Protein AF-A0A497EUF8-F1 (afdb_monomer_lite)

F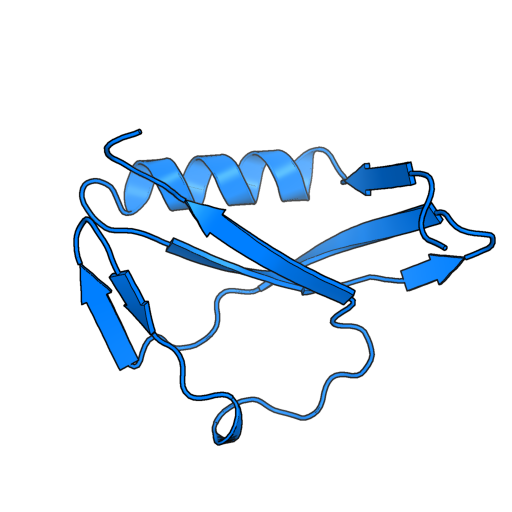oldseek 3Di:
DQPEEAEDPVQVCVQVVVCVVPPLKKAKWFFFADDDPNYHYGDDIHGADWPDIDNADTHHDVVPDDDDPRRPDMDMDNNPD

Secondary structure (DSSP, 8-state):
---EEEE-HHHHHHHHHHHHHHTTS--EEEEEEEEETTEEEEEEEE-PPEEEEETTEEEE-GGGSPP-TTEEEEEE--TT-

Organism: NCBI:txid2056631

Structure (mmCIF, N/CA/C/O backbone):
data_AF-A0A497EUF8-F1
#
_entry.id   AF-A0A497EUF8-F1
#
loop_
_atom_site.group_PDB
_atom_site.id
_atom_site.type_symbol
_atom_site.label_atom_id
_atom_site.label_alt_id
_atom_site.label_comp_id
_atom_site.label_asym_id
_atom_site.label_entity_id
_atom_site.label_seq_id
_atom_site.pdbx_PDB_ins_code
_atom_site.Cartn_x
_atom_site.Cartn_y
_atom_site.Cartn_z
_atom_site.occupancy
_atom_site.B_iso_or_equiv
_atom_site.auth_seq_id
_atom_site.auth_comp_id
_atom_site.auth_asym_id
_atom_site.auth_atom_id
_atom_site.pdbx_PDB_model_num
ATOM 1 N N . MET A 1 1 ? -15.012 12.116 9.822 1.00 85.12 1 MET A N 1
ATOM 2 C CA . MET A 1 1 ? -13.850 12.704 9.126 1.00 85.12 1 MET A CA 1
ATOM 3 C C . MET A 1 1 ? -12.600 12.047 9.686 1.00 85.12 1 MET A C 1
ATOM 5 O O . MET A 1 1 ? -12.580 11.808 10.890 1.00 85.12 1 MET A O 1
ATOM 9 N N . ILE A 1 2 ? -11.635 11.684 8.838 1.00 93.62 2 ILE A N 1
ATOM 10 C CA . ILE A 1 2 ? -10.320 11.216 9.300 1.00 93.62 2 ILE A CA 1
ATOM 11 C C . ILE A 1 2 ? -9.501 12.464 9.634 1.00 93.62 2 ILE A C 1
ATOM 13 O O . ILE A 1 2 ? -9.414 13.360 8.800 1.00 93.62 2 ILE A O 1
ATOM 17 N N . SER A 1 3 ? -8.970 12.542 10.850 1.00 96.75 3 SER A N 1
ATOM 18 C CA . SER A 1 3 ? -8.124 13.646 11.316 1.00 96.75 3 SER A CA 1
ATOM 19 C C . SER A 1 3 ? -6.645 13.275 11.332 1.00 96.75 3 SER A C 1
ATOM 21 O O . SER A 1 3 ? -5.801 14.156 11.214 1.00 96.75 3 SER A O 1
ATOM 23 N N . GLU A 1 4 ? -6.331 11.984 11.467 1.00 97.88 4 GLU A N 1
ATOM 24 C CA . GLU A 1 4 ? -4.963 11.486 11.608 1.00 97.88 4 GLU A CA 1
ATOM 25 C C . GLU A 1 4 ? -4.778 10.140 10.905 1.00 97.88 4 GLU A C 1
ATOM 27 O O . GLU A 1 4 ? -5.709 9.333 10.803 1.00 97.88 4 GLU A O 1
ATOM 32 N N . VAL A 1 5 ? -3.545 9.885 10.467 1.00 98.19 5 VAL A N 1
ATOM 33 C CA . VAL A 1 5 ? -3.116 8.612 9.885 1.00 98.19 5 VAL A CA 1
ATOM 34 C C . VAL A 1 5 ? -1.877 8.143 10.630 1.00 98.19 5 VAL A C 1
ATOM 36 O O . VAL A 1 5 ? -0.878 8.854 10.694 1.00 98.19 5 VAL A O 1
ATOM 39 N N . TRP A 1 6 ? -1.958 6.959 11.223 1.00 98.50 6 TRP A N 1
ATOM 40 C CA . TRP A 1 6 ? -0.872 6.322 11.953 1.00 98.50 6 TRP A CA 1
ATOM 41 C C . TRP A 1 6 ? -0.422 5.110 11.147 1.00 98.50 6 TRP A C 1
ATOM 43 O O . TRP A 1 6 ? -1.208 4.196 10.904 1.00 98.50 6 TRP A O 1
ATOM 53 N N . ILE A 1 7 ? 0.832 5.121 10.710 1.00 98.50 7 ILE A N 1
ATOM 54 C CA . ILE A 1 7 ? 1.424 4.076 9.872 1.00 98.50 7 ILE A CA 1
ATOM 55 C C . ILE A 1 7 ? 2.548 3.432 10.673 1.00 98.50 7 ILE A C 1
ATOM 57 O O . ILE A 1 7 ? 3.366 4.146 11.255 1.00 98.50 7 ILE A O 1
ATOM 61 N N . THR A 1 8 ? 2.589 2.100 10.722 1.00 98.56 8 THR A N 1
ATOM 62 C CA . THR A 1 8 ? 3.721 1.407 11.349 1.00 98.56 8 THR A CA 1
ATOM 63 C C . THR A 1 8 ? 5.011 1.678 10.576 1.00 98.56 8 THR A C 1
ATOM 65 O O . THR A 1 8 ? 5.001 1.863 9.356 1.00 98.56 8 THR A O 1
ATOM 68 N N . GLU A 1 9 ? 6.141 1.687 11.280 1.00 98.50 9 GLU A N 1
ATOM 69 C CA . GLU A 1 9 ? 7.453 1.875 10.654 1.00 98.50 9 GLU A CA 1
ATOM 70 C C . GLU A 1 9 ? 7.714 0.820 9.565 1.00 98.50 9 GLU A C 1
ATOM 72 O O . GLU A 1 9 ? 8.161 1.163 8.471 1.00 98.50 9 GLU A O 1
ATOM 77 N N . ASP A 1 10 ? 7.327 -0.436 9.803 1.00 98.44 10 ASP A N 1
ATOM 78 C CA . ASP A 1 10 ? 7.441 -1.525 8.825 1.00 98.44 10 ASP A CA 1
ATOM 79 C C . ASP A 1 10 ? 6.626 -1.267 7.551 1.00 98.44 10 ASP A C 1
ATOM 81 O O . ASP A 1 10 ? 7.125 -1.475 6.440 1.00 98.44 10 ASP A O 1
ATOM 85 N N . CYS A 1 11 ? 5.390 -0.768 7.682 1.00 98.56 11 CYS A N 1
ATOM 86 C CA . CYS A 1 11 ? 4.577 -0.381 6.528 1.00 98.56 11 CYS A CA 1
ATOM 87 C C . CYS A 1 11 ? 5.241 0.752 5.744 1.00 98.56 11 CYS A C 1
ATOM 89 O O . CYS A 1 11 ? 5.349 0.667 4.520 1.00 98.56 11 CYS A O 1
ATOM 91 N N . MET A 1 12 ? 5.728 1.786 6.437 1.00 98.38 12 MET A N 1
ATOM 92 C CA . MET A 1 12 ? 6.415 2.910 5.797 1.00 98.38 12 MET A CA 1
ATOM 93 C C . MET A 1 12 ? 7.678 2.445 5.055 1.00 98.38 12 MET A C 1
ATOM 95 O O . MET A 1 12 ? 7.864 2.762 3.879 1.00 98.38 12 MET A O 1
ATOM 99 N N . ASN A 1 13 ? 8.513 1.630 5.701 1.00 98.50 13 ASN A N 1
ATOM 100 C CA . ASN A 1 13 ? 9.720 1.074 5.095 1.00 98.50 13 ASN A CA 1
ATOM 101 C C . ASN A 1 13 ? 9.395 0.194 3.883 1.00 98.50 13 ASN A C 1
ATOM 103 O O . ASN A 1 13 ? 10.081 0.283 2.863 1.00 98.50 13 ASN A O 1
ATOM 107 N N . THR A 1 14 ? 8.325 -0.601 3.951 1.00 98.31 14 THR A N 1
ATOM 108 C CA . THR A 1 14 ? 7.874 -1.441 2.834 1.00 98.31 14 THR A CA 1
ATOM 109 C C . THR A 1 14 ? 7.419 -0.597 1.641 1.00 98.31 14 THR A C 1
ATOM 111 O O . THR A 1 14 ? 7.863 -0.848 0.518 1.00 98.31 14 THR A O 1
ATOM 114 N N . LEU A 1 15 ? 6.608 0.446 1.871 1.00 98.25 15 LEU A N 1
ATOM 115 C CA . LEU A 1 15 ? 6.166 1.383 0.827 1.00 98.25 15 LEU A CA 1
ATOM 116 C C . LEU A 1 15 ? 7.361 2.013 0.098 1.00 98.25 15 LEU A C 1
ATOM 118 O O . LEU A 1 15 ? 7.441 1.966 -1.132 1.00 98.25 15 LEU A O 1
ATOM 122 N N . LEU A 1 16 ? 8.317 2.555 0.860 1.00 97.88 16 LEU A N 1
ATOM 123 C CA . LEU A 1 16 ? 9.509 3.206 0.312 1.00 97.88 16 LEU A CA 1
ATOM 124 C C . LEU A 1 16 ? 10.420 2.220 -0.426 1.00 97.88 16 LEU A C 1
ATOM 126 O O . LEU A 1 16 ? 10.970 2.551 -1.476 1.00 97.88 16 LEU A O 1
ATOM 130 N N . THR A 1 17 ? 10.581 1.009 0.107 1.00 98.31 17 THR A N 1
ATOM 131 C CA . THR A 1 17 ? 11.415 -0.037 -0.497 1.00 98.31 17 THR A CA 1
ATOM 132 C C . THR A 1 17 ? 10.842 -0.476 -1.840 1.00 98.31 17 THR A C 1
ATOM 134 O O . THR A 1 17 ? 11.561 -0.507 -2.837 1.00 98.31 17 THR A O 1
ATOM 137 N N . ILE A 1 18 ? 9.533 -0.725 -1.909 1.00 97.44 18 ILE A N 1
ATOM 138 C CA . ILE A 1 18 ? 8.862 -1.125 -3.151 1.00 97.44 18 ILE A CA 1
ATOM 139 C C . ILE A 1 18 ? 8.915 -0.005 -4.193 1.00 97.44 18 ILE A C 1
ATOM 141 O O . ILE A 1 18 ? 9.233 -0.276 -5.350 1.00 97.44 18 ILE A O 1
ATOM 145 N N . ALA A 1 19 ? 8.692 1.251 -3.793 1.00 96.56 19 ALA A N 1
ATOM 146 C CA . ALA A 1 19 ? 8.831 2.396 -4.692 1.00 96.56 19 ALA A CA 1
ATOM 147 C C . ALA A 1 19 ? 10.251 2.508 -5.282 1.00 96.56 19 ALA A C 1
ATOM 149 O O . ALA A 1 19 ? 10.400 2.714 -6.485 1.00 96.56 19 ALA A O 1
ATOM 150 N N . LYS A 1 20 ? 11.297 2.309 -4.465 1.00 97.12 20 LYS A N 1
ATOM 151 C CA . LYS A 1 20 ? 12.696 2.315 -4.929 1.00 97.12 20 LYS A CA 1
ATOM 152 C C . LYS A 1 20 ? 12.990 1.179 -5.908 1.00 97.12 20 LYS A C 1
ATOM 154 O O . LYS A 1 20 ? 13.637 1.414 -6.922 1.00 97.12 20 LYS A O 1
ATOM 159 N N . HIS A 1 21 ? 12.518 -0.035 -5.623 1.00 97.19 21 HIS A N 1
ATOM 160 C CA . HIS A 1 21 ? 12.770 -1.198 -6.481 1.00 97.19 21 HIS A CA 1
ATOM 161 C C . HIS A 1 21 ? 12.021 -1.155 -7.812 1.00 97.19 21 HIS A C 1
ATOM 163 O O . HIS A 1 21 ? 12.493 -1.728 -8.790 1.00 97.19 21 HIS A O 1
ATOM 169 N N . ALA A 1 22 ? 10.863 -0.502 -7.854 1.00 96.06 22 ALA A N 1
ATOM 170 C CA . ALA A 1 22 ? 10.068 -0.395 -9.067 1.00 96.06 22 ALA A CA 1
ATOM 171 C C . ALA A 1 22 ? 10.498 0.751 -9.991 1.00 96.06 22 ALA A C 1
ATOM 173 O O . ALA A 1 22 ? 10.043 0.787 -11.135 1.00 96.06 22 ALA A O 1
ATOM 174 N N . HIS A 1 23 ? 11.362 1.666 -9.530 1.00 95.69 23 HIS A N 1
ATOM 175 C CA . HIS A 1 23 ? 11.863 2.771 -10.344 1.00 95.69 23 HIS A CA 1
ATOM 176 C C . HIS A 1 23 ? 12.454 2.242 -11.671 1.00 95.69 23 HIS A C 1
ATOM 178 O O . HIS A 1 23 ? 13.262 1.311 -11.645 1.00 95.69 23 HIS A O 1
ATOM 184 N N . PRO A 1 24 ? 12.069 2.802 -12.836 1.00 96.19 24 PRO A N 1
ATOM 185 C CA . PRO A 1 24 ? 11.397 4.094 -13.021 1.00 96.19 24 PRO A CA 1
ATOM 186 C C . PRO A 1 24 ? 9.859 4.060 -13.031 1.00 96.19 24 PRO A C 1
ATOM 188 O O . PRO A 1 24 ? 9.252 5.088 -13.306 1.00 96.19 24 PRO A O 1
ATOM 191 N N . ASN A 1 25 ? 9.219 2.919 -12.770 1.00 96.88 25 ASN A N 1
ATOM 192 C CA . ASN A 1 25 ? 7.764 2.760 -12.859 1.00 96.88 25 ASN A CA 1
ATOM 193 C C . ASN A 1 25 ? 7.026 3.168 -11.572 1.00 96.88 25 ASN A C 1
ATOM 195 O O . ASN A 1 25 ? 7.562 3.044 -10.470 1.00 96.88 25 ASN A O 1
ATOM 199 N N . GLU A 1 26 ? 5.770 3.603 -11.713 1.00 97.00 26 GLU A N 1
ATOM 200 C CA . GLU A 1 26 ? 4.857 3.810 -10.584 1.00 97.00 26 GLU A CA 1
ATOM 201 C C . GLU A 1 26 ? 4.518 2.488 -9.884 1.00 97.00 26 GLU A C 1
ATOM 203 O O . GLU A 1 26 ? 4.428 1.421 -10.502 1.00 97.00 26 GLU A O 1
ATOM 208 N N . THR A 1 27 ? 4.273 2.574 -8.578 1.00 96.81 27 THR A N 1
ATOM 209 C CA . THR A 1 27 ? 3.786 1.472 -7.741 1.00 96.81 27 THR A CA 1
ATOM 210 C C . THR A 1 27 ? 2.445 1.817 -7.132 1.00 96.81 27 THR A C 1
ATOM 212 O O . THR A 1 27 ? 2.116 2.984 -6.979 1.00 96.81 27 THR A O 1
ATOM 215 N N . LEU A 1 28 ? 1.677 0.796 -6.759 1.00 97.50 28 LEU A N 1
ATOM 216 C CA . LEU A 1 28 ? 0.401 0.922 -6.071 1.00 97.50 28 LEU A CA 1
ATOM 217 C C . LEU A 1 28 ? 0.308 -0.201 -5.049 1.00 97.50 28 LEU A C 1
ATOM 219 O O . LEU A 1 28 ? 0.548 -1.364 -5.374 1.00 97.50 28 LEU A O 1
ATOM 223 N N . LEU A 1 29 ? -0.040 0.158 -3.821 1.00 97.94 29 LEU A N 1
ATOM 224 C CA . LEU A 1 29 ? -0.218 -0.751 -2.702 1.00 97.94 29 LEU A CA 1
ATOM 225 C C . LEU A 1 29 ? -1.553 -0.486 -2.016 1.00 97.94 29 LEU A C 1
ATOM 227 O O . LEU A 1 29 ? -1.998 0.657 -1.912 1.00 97.94 29 LEU A O 1
ATOM 231 N N . LEU A 1 30 ? -2.178 -1.549 -1.520 1.00 98.12 30 LEU A N 1
ATOM 232 C CA . LEU A 1 30 ? -3.372 -1.446 -0.688 1.00 98.12 30 LEU A CA 1
ATOM 233 C C . LEU A 1 30 ? -2.947 -1.260 0.769 1.00 98.12 30 LEU A C 1
ATOM 235 O O . LEU A 1 30 ? -2.074 -1.981 1.252 1.00 98.12 30 LEU A O 1
ATOM 239 N N . LEU A 1 31 ? -3.577 -0.311 1.459 1.00 98.56 31 LEU A N 1
ATOM 240 C CA . LEU A 1 31 ? -3.350 -0.042 2.876 1.00 98.56 31 LEU A CA 1
ATOM 241 C C . LEU A 1 31 ? -4.401 -0.788 3.691 1.00 98.56 31 LEU A C 1
ATOM 243 O O . LEU A 1 31 ? -5.597 -0.495 3.586 1.00 98.56 31 LEU A O 1
ATOM 247 N N . ARG A 1 32 ? -3.956 -1.745 4.503 1.00 98.50 32 ARG A N 1
ATOM 248 C CA . ARG A 1 32 ? -4.820 -2.563 5.349 1.00 98.50 32 ARG A CA 1
ATOM 249 C C . ARG A 1 32 ? -4.717 -2.120 6.809 1.00 98.50 32 ARG A C 1
ATOM 251 O O . ARG A 1 32 ? -3.631 -1.855 7.326 1.00 98.50 32 ARG A O 1
ATOM 258 N N . GLY A 1 33 ? -5.861 -2.056 7.481 1.00 98.25 33 GLY A N 1
ATOM 259 C CA . GLY A 1 33 ? -5.945 -1.781 8.906 1.00 98.25 33 GLY A CA 1
ATOM 260 C C . GLY A 1 33 ? -7.353 -1.400 9.348 1.00 98.25 33 GLY A C 1
ATOM 261 O O . GLY A 1 33 ? -8.339 -2.040 8.976 1.00 98.25 33 GLY A O 1
ATOM 262 N N . LYS A 1 34 ? -7.462 -0.372 10.193 1.00 98.25 34 LYS A N 1
ATOM 263 C CA . LYS A 1 34 ? -8.733 0.015 10.824 1.00 98.25 34 LYS A CA 1
ATOM 264 C C . LYS A 1 34 ? -8.852 1.516 11.035 1.00 98.25 34 LYS A C 1
ATOM 266 O O . LYS A 1 34 ? -7.869 2.204 11.277 1.00 98.25 34 LYS A O 1
ATOM 271 N N . ILE A 1 35 ? -10.087 2.011 11.043 1.00 98.00 35 ILE A N 1
ATOM 272 C CA . ILE A 1 35 ? -10.399 3.397 11.408 1.00 98.00 35 ILE A CA 1
ATOM 273 C C . ILE A 1 35 ? -11.109 3.395 12.761 1.00 98.00 35 ILE A C 1
ATOM 275 O O . ILE A 1 35 ? -12.138 2.737 12.927 1.00 98.00 35 ILE A O 1
ATOM 279 N N . ARG A 1 36 ? -10.583 4.134 13.745 1.00 96.94 36 ARG A N 1
ATOM 280 C CA . ARG A 1 36 ? -11.226 4.308 15.057 1.00 96.94 36 ARG A CA 1
ATOM 281 C C . ARG A 1 36 ? -11.109 5.749 15.529 1.00 96.94 36 ARG A C 1
ATOM 283 O O . ARG A 1 36 ? -10.024 6.308 15.552 1.00 96.94 36 ARG A O 1
ATOM 290 N N . ARG A 1 37 ? -12.242 6.333 15.941 1.00 96.00 37 ARG A N 1
ATOM 291 C CA . ARG A 1 37 ? -12.321 7.698 16.501 1.00 96.00 37 ARG A CA 1
ATOM 292 C C . ARG A 1 37 ? -11.657 8.771 15.614 1.00 96.00 37 ARG A C 1
ATOM 294 O O . ARG A 1 37 ? -11.048 9.694 16.127 1.00 96.00 37 ARG A O 1
ATOM 301 N N . GLY A 1 38 ? -11.775 8.640 14.290 1.00 96.88 38 GLY A N 1
ATOM 302 C CA . GLY A 1 38 ? -11.177 9.582 13.333 1.00 96.88 38 GLY A CA 1
ATOM 303 C C . GLY A 1 38 ? -9.704 9.325 12.998 1.00 96.88 38 GLY A C 1
ATOM 304 O O . GLY A 1 38 ? -9.168 10.017 12.141 1.00 96.88 38 GLY A O 1
ATOM 305 N N . ILE A 1 39 ? 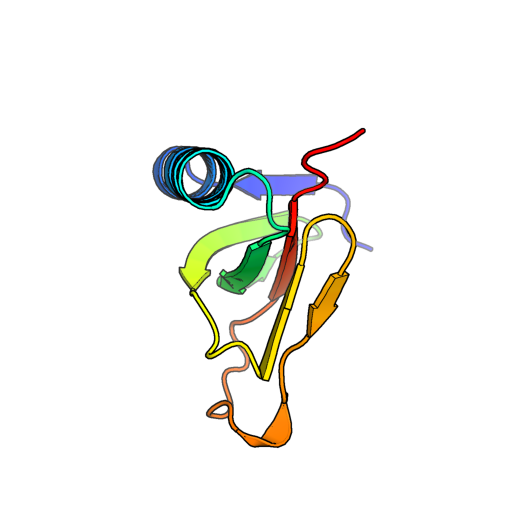-9.071 8.313 13.595 1.00 98.25 39 ILE A N 1
ATOM 306 C CA . ILE A 1 39 ? -7.688 7.919 13.303 1.00 98.25 39 ILE A CA 1
ATOM 307 C C . ILE A 1 39 ? -7.697 6.685 12.397 1.00 98.25 39 ILE A C 1
ATOM 309 O O . ILE A 1 39 ? -8.382 5.700 12.696 1.00 98.25 39 ILE A O 1
ATOM 313 N N . ALA A 1 40 ? -6.949 6.740 11.296 1.00 98.38 40 ALA A N 1
ATOM 314 C CA . ALA A 1 40 ? -6.692 5.607 10.414 1.00 98.38 40 ALA A CA 1
ATOM 315 C C . ALA A 1 40 ? -5.381 4.919 10.817 1.00 98.38 40 ALA A C 1
ATOM 317 O O . ALA A 1 40 ? -4.316 5.520 10.730 1.00 98.38 40 ALA A O 1
ATOM 318 N N . PHE A 1 41 ? -5.460 3.666 11.251 1.00 98.62 41 PHE A N 1
ATOM 319 C CA . PHE A 1 41 ? -4.309 2.844 11.613 1.00 98.62 41 PHE A CA 1
ATOM 320 C C . PHE A 1 41 ? -3.969 1.935 10.433 1.00 98.62 41 PHE A C 1
ATOM 322 O O . PHE A 1 41 ? -4.772 1.064 10.097 1.00 98.62 41 PHE A O 1
ATOM 329 N N . VAL A 1 42 ? -2.809 2.147 9.813 1.00 98.69 42 VAL A N 1
ATOM 330 C CA . VAL A 1 42 ? -2.260 1.312 8.738 1.00 98.69 42 VAL A CA 1
ATOM 331 C C . VAL A 1 42 ? -1.287 0.319 9.363 1.00 98.69 42 VAL A C 1
ATOM 333 O O . VAL A 1 42 ? -0.230 0.707 9.863 1.00 98.69 42 VAL A O 1
ATOM 336 N N . GLU A 1 43 ? -1.679 -0.951 9.361 1.00 98.31 43 GLU A N 1
ATOM 337 C CA . GLU A 1 43 ? -0.975 -2.037 10.056 1.00 98.31 43 GLU A CA 1
ATOM 338 C C . GLU A 1 43 ? -0.289 -2.991 9.067 1.00 98.31 43 GLU A C 1
ATOM 340 O O . GLU A 1 43 ? 0.717 -3.606 9.414 1.00 98.31 43 GLU A O 1
ATOM 345 N N . GLU A 1 44 ? -0.783 -3.060 7.826 1.00 98.38 44 GLU A N 1
ATOM 346 C CA . GLU A 1 44 ? -0.237 -3.887 6.749 1.00 98.38 44 GLU A CA 1
ATOM 347 C C . GLU A 1 44 ? -0.314 -3.165 5.390 1.00 98.38 44 GLU A C 1
ATOM 349 O O . GLU A 1 44 ? -1.200 -2.338 5.144 1.00 98.38 44 GLU A O 1
ATOM 354 N N . VAL A 1 45 ? 0.582 -3.535 4.470 1.00 98.25 45 VAL A N 1
ATOM 355 C CA . VAL A 1 45 ? 0.537 -3.124 3.059 1.00 98.25 45 VAL A CA 1
ATOM 356 C C . VAL A 1 45 ? 0.536 -4.345 2.148 1.00 98.25 45 VAL A C 1
ATOM 358 O O . VAL A 1 45 ? 1.275 -5.301 2.374 1.00 98.25 45 VAL A O 1
ATOM 361 N N . LEU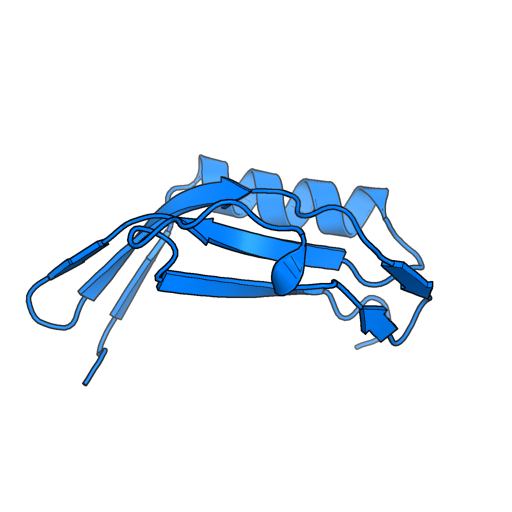 A 1 46 ? -0.295 -4.318 1.107 1.00 97.38 46 LEU A N 1
ATOM 362 C CA . LEU A 1 46 ? -0.447 -5.429 0.167 1.00 97.38 46 LEU A CA 1
ATOM 363 C C . LEU A 1 46 ? -0.118 -4.978 -1.249 1.00 97.38 46 LEU A C 1
ATOM 365 O O . LEU A 1 46 ? -0.480 -3.874 -1.656 1.00 97.38 46 LEU A O 1
ATOM 369 N N . ILE A 1 47 ? 0.497 -5.868 -2.023 1.00 95.69 47 ILE A N 1
ATOM 370 C CA . ILE A 1 47 ? 0.753 -5.654 -3.447 1.00 95.69 47 ILE A CA 1
ATOM 371 C C . ILE A 1 47 ? -0.379 -6.324 -4.240 1.00 95.69 47 ILE A C 1
ATOM 373 O O . ILE A 1 47 ? -0.446 -7.556 -4.276 1.00 95.69 47 ILE A O 1
ATOM 377 N N . PRO A 1 48 ? -1.289 -5.560 -4.866 1.00 95.81 48 PRO A N 1
ATOM 378 C CA . PRO A 1 48 ? -2.277 -6.130 -5.771 1.00 95.81 48 PRO A CA 1
ATOM 379 C C . PRO A 1 48 ? -1.619 -6.555 -7.098 1.00 95.81 48 PRO A C 1
ATOM 381 O O . PRO A 1 48 ? -0.633 -5.944 -7.512 1.00 95.81 48 PRO A O 1
ATOM 384 N N . PRO A 1 49 ? -2.171 -7.547 -7.823 1.00 94.25 49 PRO A N 1
ATOM 385 C CA . PRO A 1 49 ? -1.690 -7.895 -9.157 1.00 94.25 49 PRO A CA 1
ATOM 386 C C . PRO A 1 49 ? -1.901 -6.720 -10.132 1.00 94.25 49 PRO A C 1
ATOM 388 O O . PRO A 1 49 ? -3.056 -6.344 -10.378 1.00 94.25 49 PRO A O 1
ATOM 391 N N . PRO A 1 50 ? -0.836 -6.131 -10.707 1.00 94.25 50 PRO A N 1
ATOM 392 C CA . PRO A 1 50 ? -0.990 -5.054 -11.673 1.00 94.25 50 PRO A CA 1
ATOM 393 C C . PRO A 1 50 ? -1.516 -5.599 -13.005 1.00 94.25 50 PRO A C 1
ATOM 395 O O . PRO A 1 50 ? -1.188 -6.713 -13.415 1.00 94.25 50 PRO A O 1
ATOM 398 N N . ILE A 1 51 ? -2.318 -4.797 -13.704 1.00 96.38 51 ILE A N 1
ATOM 399 C CA . ILE A 1 51 ? -2.672 -5.045 -15.113 1.00 96.38 51 ILE A CA 1
ATOM 400 C C . ILE A 1 51 ? -1.780 -4.251 -16.072 1.00 96.38 51 ILE A C 1
ATOM 402 O O . ILE A 1 51 ? -1.659 -4.623 -17.235 1.00 96.38 51 ILE A O 1
ATOM 406 N N . TYR A 1 52 ? -1.164 -3.170 -15.588 1.00 95.94 52 TYR A N 1
ATOM 407 C CA . TYR A 1 52 ? -0.253 -2.318 -16.345 1.00 95.94 52 TYR A CA 1
ATOM 408 C C . TYR A 1 52 ? 0.631 -1.519 -15.386 1.00 95.94 52 TYR A C 1
ATOM 410 O O . TYR A 1 52 ? 0.140 -1.066 -14.350 1.00 95.94 52 TYR A O 1
ATOM 418 N N . THR A 1 53 ? 1.902 -1.324 -15.739 1.00 95.81 53 THR A N 1
ATOM 419 C CA . THR A 1 53 ? 2.841 -0.456 -15.017 1.00 95.8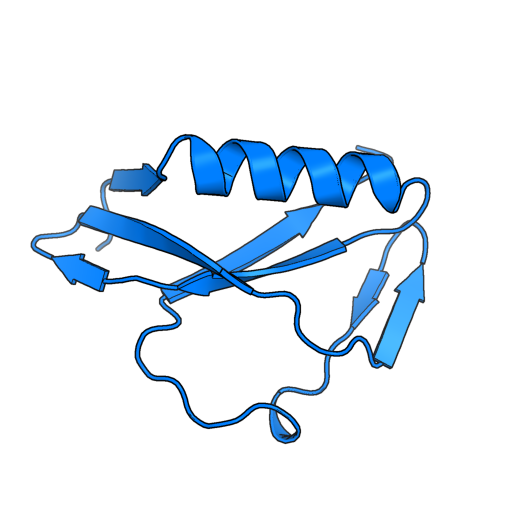1 53 THR A CA 1
ATOM 4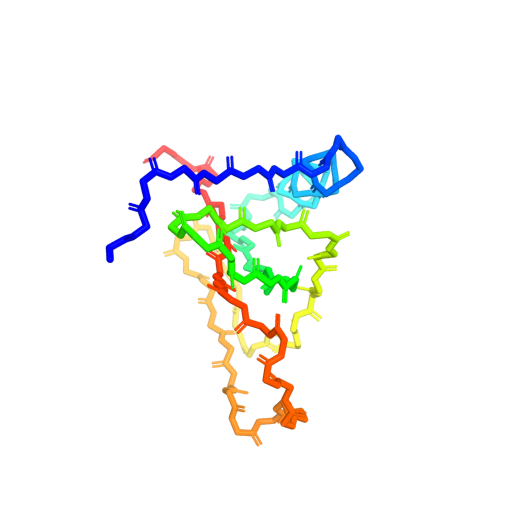20 C C . THR A 1 53 ? 3.666 0.358 -16.012 1.00 95.81 53 THR A C 1
ATOM 422 O O . THR A 1 53 ? 4.013 -0.116 -17.093 1.00 95.81 53 THR A O 1
ATOM 425 N N . SER A 1 54 ? 3.958 1.605 -15.656 1.00 96.00 54 SER A N 1
ATOM 426 C CA . SER A 1 54 ? 4.770 2.535 -16.442 1.00 96.00 54 SER A CA 1
ATOM 427 C C . SER A 1 54 ? 5.296 3.661 -15.546 1.00 96.00 54 SER A C 1
ATOM 429 O O . SER A 1 54 ? 4.845 3.771 -14.404 1.00 96.00 54 SER A O 1
ATOM 431 N N . PRO A 1 55 ? 6.186 4.540 -16.037 1.00 96.38 55 PRO A N 1
ATOM 432 C CA . PRO A 1 55 ? 6.706 5.664 -15.253 1.00 96.38 55 PRO A CA 1
ATOM 433 C C . PRO A 1 55 ? 5.688 6.716 -14.796 1.00 96.38 55 PRO A C 1
ATOM 435 O O . PRO A 1 55 ? 6.039 7.566 -13.981 1.00 96.38 55 PRO A O 1
ATOM 438 N N . SER A 1 56 ? 4.462 6.693 -15.326 1.00 94.12 56 SER A N 1
ATOM 439 C CA . SER A 1 56 ? 3.427 7.703 -15.050 1.00 94.12 56 SER A CA 1
ATOM 440 C C . SER A 1 56 ? 2.025 7.119 -14.850 1.00 94.12 56 SER A C 1
ATOM 442 O O . SER A 1 56 ? 1.034 7.845 -14.914 1.00 94.12 56 SER A O 1
ATOM 444 N N . LEU A 1 57 ? 1.917 5.790 -14.778 1.00 93.88 57 LEU A N 1
ATOM 445 C CA . LEU A 1 57 ? 0.646 5.102 -14.591 1.00 93.88 57 LEU A CA 1
ATOM 446 C C . LEU A 1 57 ? 0.883 3.676 -14.116 1.00 93.88 57 LEU A C 1
ATOM 448 O O . LEU A 1 57 ? 1.600 2.903 -14.760 1.00 93.88 57 LEU A O 1
ATOM 452 N N . ILE A 1 58 ? 0.146 3.300 -13.083 1.00 95.69 58 ILE A N 1
ATOM 453 C CA . ILE A 1 58 ? -0.119 1.918 -12.709 1.00 95.69 58 ILE A CA 1
ATOM 454 C C . ILE A 1 58 ? -1.627 1.677 -12.668 1.00 95.69 58 ILE A C 1
ATOM 456 O O . ILE A 1 58 ? -2.397 2.508 -12.190 1.00 95.69 58 ILE A O 1
ATOM 460 N N . ALA A 1 59 ? -2.058 0.524 -13.175 1.00 96.25 59 ALA A N 1
ATOM 461 C CA . ALA A 1 59 ? -3.457 0.128 -13.150 1.00 96.25 59 ALA A CA 1
ATOM 462 C C . ALA A 1 59 ? -3.621 -1.259 -12.526 1.00 96.25 59 ALA A C 1
ATOM 464 O O . ALA A 1 59 ? -2.801 -2.160 -12.727 1.00 96.25 59 ALA A O 1
ATOM 465 N N . ILE A 1 60 ? -4.728 -1.433 -11.806 1.00 96.00 60 ILE A N 1
ATOM 466 C CA . ILE A 1 60 ? -5.161 -2.699 -11.207 1.00 96.00 60 ILE A CA 1
ATOM 467 C C . ILE A 1 60 ? -6.598 -3.006 -11.631 1.00 96.00 60 ILE A C 1
ATOM 469 O O . ILE A 1 60 ? -7.364 -2.101 -11.956 1.00 96.00 60 ILE A O 1
ATOM 473 N N . ASN A 1 61 ? -6.983 -4.283 -11.601 1.00 95.56 61 ASN A N 1
ATOM 474 C CA . ASN A 1 61 ? -8.380 -4.679 -11.762 1.00 95.56 61 ASN A CA 1
ATOM 475 C C . ASN A 1 61 ? -8.975 -5.036 -10.387 1.00 95.56 61 ASN A C 1
ATOM 477 O O . ASN A 1 61 ? -8.677 -6.123 -9.883 1.00 95.56 61 ASN A O 1
ATOM 481 N N . PRO A 1 62 ? -9.827 -4.182 -9.786 1.00 92.00 62 PRO A N 1
ATOM 482 C CA . PRO A 1 62 ? -10.387 -4.440 -8.459 1.00 92.00 62 PRO A CA 1
ATOM 483 C C . PRO A 1 62 ? -11.289 -5.682 -8.420 1.00 92.00 62 PRO A C 1
ATOM 485 O O . PRO A 1 62 ? -11.374 -6.332 -7.386 1.00 92.00 62 PRO A O 1
ATOM 488 N N . TYR A 1 63 ? -11.888 -6.086 -9.546 1.00 94.81 63 TYR A N 1
ATOM 489 C CA . TYR A 1 63 ? -12.713 -7.299 -9.630 1.00 94.81 63 TYR A CA 1
ATOM 490 C C . TYR A 1 63 ? -11.902 -8.603 -9.577 1.00 94.81 63 TYR A C 1
ATOM 492 O O . TYR A 1 63 ? -12.484 -9.683 -9.511 1.00 94.81 63 TYR A O 1
ATOM 500 N N . ARG A 1 64 ? -10.564 -8.525 -9.626 1.00 93.00 64 ARG A N 1
ATOM 501 C CA . ARG A 1 64 ? -9.665 -9.674 -9.421 1.00 93.00 64 ARG A CA 1
ATOM 502 C C . ARG A 1 64 ? -9.180 -9.803 -7.975 1.00 93.00 64 ARG A C 1
ATOM 504 O O . ARG A 1 64 ? -8.426 -10.728 -7.684 1.00 93.00 64 ARG A O 1
ATOM 511 N N . LEU A 1 65 ? -9.565 -8.883 -7.091 1.00 94.31 65 LEU A N 1
ATOM 512 C CA . LEU A 1 65 ? -9.173 -8.915 -5.687 1.00 94.31 65 LEU A CA 1
ATOM 513 C C . LEU A 1 65 ? -10.213 -9.681 -4.858 1.00 94.31 65 LEU A C 1
ATOM 515 O O . LEU A 1 65 ? -11.412 -9.563 -5.124 1.00 94.31 65 LEU A O 1
ATOM 519 N N . PRO A 1 66 ? -9.787 -10.454 -3.843 1.00 93.00 66 PRO A N 1
ATOM 520 C CA . PRO A 1 66 ? -10.717 -10.981 -2.857 1.00 93.00 66 PRO A CA 1
ATOM 521 C C . PRO A 1 66 ? -11.373 -9.828 -2.085 1.00 93.00 66 PRO A C 1
ATOM 523 O O . PRO A 1 66 ? -10.782 -8.760 -1.918 1.00 93.00 66 PRO A O 1
ATOM 526 N N . ILE A 1 67 ? -12.591 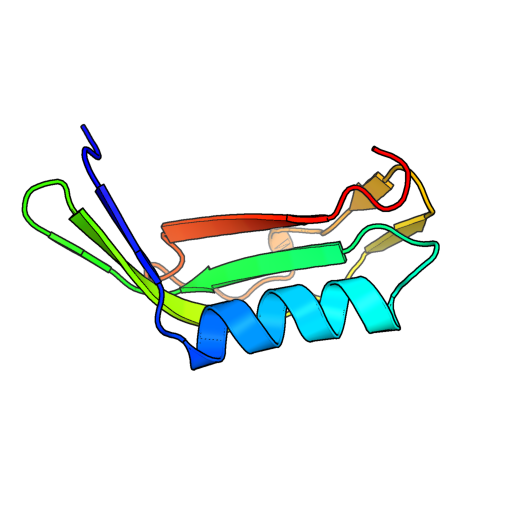-10.054 -1.588 1.00 95.44 67 ILE A N 1
ATOM 527 C CA . ILE A 1 67 ? -13.256 -9.092 -0.704 1.00 95.44 67 ILE A CA 1
ATOM 528 C C . ILE A 1 67 ? -12.453 -8.986 0.593 1.00 95.44 67 ILE A C 1
ATOM 530 O O . ILE A 1 67 ? -12.258 -9.981 1.290 1.00 95.44 67 ILE A O 1
ATOM 534 N N . ASP A 1 68 ? -12.037 -7.768 0.926 1.00 96.56 68 ASP A N 1
ATOM 535 C CA . ASP A 1 68 ? -11.337 -7.453 2.163 1.00 96.56 68 ASP A CA 1
ATOM 536 C C . ASP A 1 68 ? -11.793 -6.085 2.694 1.00 96.56 68 ASP A C 1
ATOM 538 O O . ASP A 1 68 ? -11.396 -5.031 2.200 1.00 96.56 68 ASP A O 1
ATOM 542 N N . PHE A 1 69 ? -12.644 -6.104 3.723 1.00 96.31 69 PHE A N 1
ATOM 543 C CA . PHE A 1 69 ? -13.176 -4.892 4.359 1.00 96.31 69 PHE A CA 1
ATOM 544 C C . PHE A 1 69 ? -12.176 -4.189 5.284 1.00 96.31 69 PHE A C 1
ATOM 546 O O . PHE A 1 69 ? -12.493 -3.141 5.843 1.00 96.31 69 PHE A O 1
ATOM 553 N N . THR A 1 70 ? -10.986 -4.762 5.468 1.00 98.00 70 THR A N 1
ATOM 554 C CA . THR A 1 70 ? -9.907 -4.141 6.242 1.00 98.00 70 THR A CA 1
ATOM 555 C C . THR A 1 70 ? -9.007 -3.260 5.375 1.00 98.00 70 THR A C 1
ATOM 557 O O . THR A 1 70 ? -8.136 -2.577 5.907 1.00 98.00 70 THR A O 1
ATOM 560 N N . ILE A 1 71 ? -9.227 -3.198 4.055 1.00 97.94 71 ILE A N 1
ATOM 561 C CA . ILE A 1 71 ? -8.577 -2.204 3.193 1.00 97.94 71 ILE A CA 1
ATOM 562 C C . ILE A 1 71 ? -9.193 -0.829 3.451 1.00 97.94 71 ILE A C 1
ATOM 564 O O . ILE A 1 71 ? -10.375 -0.600 3.200 1.00 97.94 71 ILE A O 1
ATOM 568 N N . ILE A 1 72 ? -8.372 0.094 3.945 1.00 97.75 72 ILE A N 1
ATOM 569 C CA . ILE A 1 72 ? -8.782 1.445 4.349 1.00 97.75 72 ILE A CA 1
ATOM 570 C C . ILE A 1 72 ? -8.224 2.540 3.433 1.00 97.75 72 ILE A C 1
ATOM 572 O O . ILE A 1 72 ? -8.546 3.712 3.617 1.00 97.75 72 ILE A O 1
ATOM 576 N N . GLY A 1 73 ? -7.393 2.179 2.452 1.00 97.00 73 GLY A N 1
ATOM 577 C CA . GLY A 1 73 ? -6.825 3.131 1.505 1.00 97.00 73 GLY A CA 1
ATOM 578 C C . GLY A 1 73 ? -5.900 2.497 0.472 1.00 97.00 73 GLY A C 1
ATOM 579 O O . GLY A 1 73 ? -5.723 1.280 0.418 1.00 97.00 73 GLY A O 1
ATOM 580 N N . ILE A 1 74 ? -5.306 3.359 -0.348 1.00 97.12 74 ILE A N 1
ATOM 581 C CA . ILE A 1 74 ? -4.331 3.019 -1.385 1.00 97.12 74 ILE A CA 1
ATOM 582 C C . ILE A 1 74 ? -3.158 3.994 -1.245 1.00 97.12 74 ILE A C 1
ATOM 584 O O . ILE A 1 74 ? -3.373 5.176 -0.980 1.00 97.12 74 ILE A O 1
ATOM 588 N N . ALA A 1 75 ? -1.935 3.507 -1.434 1.00 97.56 75 ALA A N 1
ATOM 589 C CA . ALA A 1 75 ? -0.744 4.329 -1.614 1.00 97.56 75 ALA A CA 1
ATOM 590 C C . ALA A 1 75 ? -0.153 4.066 -3.000 1.00 97.56 75 ALA A C 1
ATOM 592 O O . ALA A 1 75 ? -0.185 2.933 -3.478 1.00 97.56 75 ALA A O 1
ATOM 593 N N . HIS A 1 76 ? 0.400 5.094 -3.633 1.00 96.81 76 HIS A N 1
ATOM 594 C CA . HIS A 1 76 ? 1.100 4.970 -4.908 1.00 96.81 76 HIS A CA 1
ATOM 595 C C . HIS A 1 76 ? 2.335 5.874 -4.944 1.00 96.81 76 HIS A C 1
ATOM 597 O O . HIS A 1 76 ? 2.437 6.806 -4.143 1.00 96.81 76 HIS A O 1
ATOM 603 N N . SER A 1 77 ? 3.287 5.568 -5.826 1.00 96.69 77 SER A N 1
ATOM 604 C CA . SER A 1 77 ? 4.502 6.367 -6.010 1.00 96.69 77 SER A CA 1
ATOM 605 C C . SER A 1 77 ? 4.413 7.276 -7.237 1.00 96.69 77 SER A C 1
ATOM 607 O O . SER A 1 77 ? 3.758 6.935 -8.217 1.00 96.69 77 SER A O 1
ATOM 609 N N . HIS A 1 78 ? 5.140 8.396 -7.193 1.00 95.06 78 HIS A N 1
ATOM 610 C CA . HIS A 1 78 ? 5.412 9.273 -8.335 1.00 95.06 78 HIS A CA 1
ATOM 611 C C . HIS A 1 78 ? 6.932 9.332 -8.574 1.00 95.06 78 HIS A C 1
ATOM 613 O O . HIS A 1 78 ? 7.620 10.162 -7.981 1.00 95.06 78 HIS A O 1
ATOM 619 N N . PRO A 1 79 ? 7.499 8.440 -9.408 1.00 92.62 79 PRO A N 1
ATOM 620 C CA . PRO A 1 79 ? 8.946 8.345 -9.629 1.00 92.62 79 PRO A CA 1
ATOM 621 C C . PRO A 1 79 ? 9.587 9.604 -10.226 1.00 92.62 79 PRO A C 1
ATOM 623 O O . PRO A 1 79 ? 10.804 9.751 -10.144 1.00 92.62 79 PRO A O 1
ATOM 626 N N . ASN A 1 80 ? 8.779 10.480 -10.834 1.00 86.88 80 ASN A N 1
ATOM 627 C CA . ASN A 1 80 ? 9.221 11.655 -11.587 1.00 86.88 80 ASN A CA 1
ATOM 628 C C . ASN A 1 80 ? 8.859 13.003 -10.931 1.00 86.88 80 ASN A C 1
ATOM 630 O O . ASN A 1 80 ? 9.204 14.038 -11.497 1.00 86.88 80 ASN A O 1
ATOM 634 N N . GLY A 1 81 ? 8.224 12.994 -9.750 1.00 77.44 81 GLY A N 1
ATOM 635 C CA . GLY A 1 81 ? 7.728 14.202 -9.076 1.00 77.44 81 GLY A CA 1
ATOM 636 C C . GLY A 1 81 ? 6.271 14.490 -9.387 1.00 77.44 81 GLY A C 1
ATOM 637 O O . GLY A 1 81 ? 5.997 14.997 -10.495 1.00 77.44 81 GLY A O 1
#

Radius of gyration: 13.21 Å; chains: 1; bounding box: 27×25×33 Å

pLDDT: mean 96.28, std 3.13, range [77.44, 98.69]

Sequence (81 aa):
MISEVWITEDCMNTLLTIAKHAHPNETLLLLRGKIRRGIAFVEEVLIPPPIYTSPSLIAINPYRLPIDFTIIGIAHSHPNG